Protein AF-A0A9D7PE11-F1 (afdb_monomer_lite)

Secondary structure (DSSP, 8-state):
-------------------PPPPPHHHHHHHHHHHHTTS-HHHHHHHHHHHHHHS-HHHHHHHHHHHTTPPPPGGGHHHHHHHHHHHHHHH----

Structure (mmCIF, N/CA/C/O backbone):
data_AF-A0A9D7PE11-F1
#
_entry.id   AF-A0A9D7PE11-F1
#
loop_
_atom_site.group_PDB
_atom_site.id
_atom_site.type_symbol
_atom_site.label_atom_id
_atom_site.label_alt_id
_atom_site.label_comp_id
_atom_site.label_asym_id
_atom_site.label_entity_id
_atom_site.label_seq_id
_atom_site.pdbx_PDB_ins_code
_atom_site.Cartn_x
_atom_site.Cartn_y
_atom_site.Cartn_z
_atom_site.occupancy
_atom_site.B_iso_or_equiv
_atom_site.auth_seq_id
_atom_site.auth_comp_id
_atom_site.auth_asym_id
_atom_site.auth_atom_id
_atom_site.pdbx_PDB_model_num
ATOM 1 N N . MET A 1 1 ? -46.498 -9.566 37.375 1.00 35.00 1 MET A N 1
ATOM 2 C CA . MET A 1 1 ? -46.097 -10.392 36.212 1.00 35.00 1 MET A CA 1
ATOM 3 C C . MET A 1 1 ? -46.467 -9.580 34.977 1.00 35.00 1 MET A C 1
ATOM 5 O O . MET A 1 1 ? -47.613 -9.183 34.887 1.00 35.00 1 MET A O 1
ATOM 9 N N . LYS A 1 2 ? -45.471 -9.028 34.268 1.00 43.00 2 LYS A N 1
ATOM 10 C CA . LYS A 1 2 ? -44.972 -9.580 32.987 1.00 43.00 2 LYS A CA 1
ATOM 11 C C . LYS A 1 2 ? -46.002 -9.339 31.859 1.00 43.00 2 LYS A C 1
ATOM 13 O O . LYS A 1 2 ? -47.105 -9.836 31.980 1.00 43.00 2 LYS A O 1
ATOM 18 N N . THR A 1 3 ? -45.758 -8.634 30.757 1.00 50.81 3 THR A N 1
ATOM 19 C CA . THR A 1 3 ? -44.534 -8.064 30.186 1.00 50.81 3 THR A CA 1
ATOM 20 C C . THR A 1 3 ? -44.952 -7.216 28.969 1.00 50.81 3 THR A C 1
ATOM 22 O O . THR A 1 3 ? -45.859 -7.607 28.243 1.00 50.81 3 THR A O 1
ATOM 25 N N . THR A 1 4 ? -44.226 -6.118 28.744 1.00 51.44 4 THR A N 1
ATOM 26 C CA . THR A 1 4 ? -43.814 -5.550 27.439 1.00 51.44 4 THR A CA 1
ATOM 27 C C . THR A 1 4 ? -44.848 -5.115 26.399 1.00 51.44 4 THR A C 1
ATOM 29 O O . THR A 1 4 ? -45.469 -5.913 25.702 1.00 51.44 4 THR A O 1
ATOM 32 N N . ALA A 1 5 ? -44.846 -3.792 26.216 1.00 50.41 5 ALA A N 1
ATOM 33 C CA . ALA A 1 5 ? -45.212 -3.073 25.010 1.00 50.41 5 ALA A CA 1
ATOM 34 C C . ALA A 1 5 ? -44.598 -3.699 23.748 1.00 50.41 5 ALA A C 1
ATOM 36 O O . ALA A 1 5 ? -43.424 -4.073 23.708 1.00 50.41 5 ALA A O 1
ATOM 37 N N . LEU A 1 6 ? -45.434 -3.773 22.718 1.00 52.72 6 LEU A N 1
ATOM 38 C CA . LEU A 1 6 ? -45.108 -4.183 21.365 1.00 52.72 6 LEU A CA 1
ATOM 39 C C . LEU A 1 6 ? -44.365 -3.026 20.674 1.00 52.72 6 LEU A C 1
ATOM 41 O O . LEU A 1 6 ? -44.981 -2.153 20.067 1.00 52.72 6 LEU A O 1
ATOM 45 N N . THR A 1 7 ? -43.041 -2.972 20.805 1.00 53.88 7 THR A N 1
ATOM 46 C CA . THR A 1 7 ? -42.227 -2.039 20.016 1.00 53.88 7 THR A CA 1
ATOM 47 C C . THR A 1 7 ? -42.046 -2.636 18.625 1.00 53.88 7 THR A C 1
ATOM 49 O O . THR A 1 7 ? -41.311 -3.606 18.444 1.00 53.88 7 THR A O 1
ATOM 52 N N . LEU A 1 8 ? -42.763 -2.075 17.652 1.00 53.38 8 LEU A N 1
ATOM 53 C CA . LEU A 1 8 ? -42.592 -2.329 16.224 1.00 53.38 8 LEU A CA 1
ATOM 54 C C . LEU A 1 8 ? -41.132 -2.025 15.843 1.00 53.38 8 LEU A C 1
ATOM 56 O O . LEU A 1 8 ? -40.745 -0.869 15.693 1.00 53.38 8 LEU A O 1
ATOM 60 N N . ALA A 1 9 ? -40.310 -3.065 15.722 1.00 54.31 9 ALA A N 1
ATOM 61 C CA . ALA A 1 9 ? -38.993 -2.966 15.116 1.00 54.31 9 ALA A CA 1
ATOM 62 C C . ALA A 1 9 ? -39.184 -2.822 13.602 1.00 54.31 9 ALA A C 1
ATOM 64 O O . ALA A 1 9 ? -39.425 -3.797 12.890 1.00 54.31 9 ALA A O 1
ATOM 65 N N . THR A 1 10 ? -39.113 -1.590 13.107 1.00 57.22 10 THR A N 1
ATOM 66 C CA . THR A 1 10 ? -38.926 -1.300 11.687 1.00 57.22 10 THR A CA 1
ATOM 67 C C . THR A 1 10 ? -37.560 -1.837 11.263 1.00 57.22 10 THR A C 1
ATOM 69 O O . THR A 1 10 ? -36.530 -1.187 11.426 1.00 57.22 10 THR A O 1
ATOM 72 N N . LEU A 1 11 ? -37.556 -3.057 10.721 1.00 54.12 11 LEU A N 1
ATOM 73 C CA . LEU A 1 11 ? -36.447 -3.615 9.955 1.00 54.12 11 LEU A CA 1
ATOM 74 C C . LEU A 1 11 ? -36.304 -2.786 8.669 1.00 54.12 11 LEU A C 1
ATOM 76 O O . LEU A 1 11 ? -36.890 -3.093 7.631 1.00 54.12 11 LEU A O 1
ATOM 80 N N . ALA A 1 12 ? -35.555 -1.687 8.754 1.00 55.72 12 ALA A N 1
ATOM 81 C CA . ALA A 1 12 ? -35.059 -0.985 7.584 1.00 55.72 12 ALA A CA 1
ATOM 82 C C . ALA A 1 12 ? -34.048 -1.907 6.890 1.00 55.72 12 ALA A C 1
ATOM 84 O O . ALA A 1 12 ? -32.892 -2.026 7.294 1.00 55.72 12 ALA A O 1
ATOM 85 N N . LEU A 1 13 ? -34.539 -2.611 5.872 1.00 53.06 13 LEU A N 1
ATOM 86 C CA . LEU A 1 13 ? -33.765 -3.367 4.900 1.00 53.06 13 LEU A CA 1
ATOM 87 C C . LEU A 1 13 ? -32.870 -2.381 4.127 1.00 53.06 13 LEU A C 1
ATOM 89 O O . LEU A 1 13 ? -33.203 -1.921 3.038 1.00 53.06 13 LEU A O 1
ATOM 93 N N . CYS A 1 14 ? -31.726 -2.022 4.703 1.00 49.41 14 CYS A N 1
ATOM 94 C CA . CYS A 1 14 ? -30.648 -1.397 3.955 1.00 49.41 14 CYS A CA 1
ATOM 95 C C . CYS A 1 14 ? -29.988 -2.487 3.109 1.00 49.41 14 CYS A C 1
ATOM 97 O O . CYS A 1 14 ? -28.989 -3.081 3.506 1.00 49.41 14 CYS A O 1
ATOM 99 N N . THR A 1 15 ? -30.526 -2.738 1.917 1.00 58.56 15 THR A N 1
ATOM 100 C CA . THR A 1 15 ? -29.757 -3.296 0.797 1.00 58.56 15 THR A CA 1
ATOM 101 C C . THR A 1 15 ? -28.743 -2.243 0.344 1.00 58.56 15 THR A C 1
ATOM 103 O O . THR A 1 15 ? -28.841 -1.684 -0.746 1.00 58.56 15 THR A O 1
ATOM 106 N N . GLY A 1 16 ? -27.817 -1.884 1.232 1.00 54.06 16 GLY A N 1
ATOM 107 C CA . GLY A 1 16 ? -26.668 -1.069 0.888 1.00 54.06 16 GLY A CA 1
ATOM 108 C C . GLY A 1 16 ? -25.712 -1.954 0.112 1.00 54.06 16 GLY A C 1
ATOM 109 O O . GLY A 1 16 ? -25.344 -3.025 0.594 1.00 54.06 16 GLY A O 1
ATOM 110 N N . ALA A 1 17 ? -25.312 -1.519 -1.082 1.00 54.28 17 ALA A N 1
ATOM 111 C CA . ALA A 1 17 ? -24.065 -1.992 -1.661 1.00 54.28 17 ALA A CA 1
ATOM 112 C C . ALA A 1 17 ? -23.015 -1.927 -0.546 1.00 54.28 17 ALA A C 1
ATOM 114 O O . ALA A 1 17 ? -22.849 -0.868 0.063 1.00 54.28 17 ALA A O 1
ATOM 115 N N . ALA A 1 18 ? -22.402 -3.062 -0.210 1.00 57.47 18 ALA A N 1
ATOM 116 C CA . ALA A 1 18 ? -21.305 -3.088 0.739 1.00 57.47 18 ALA A CA 1
ATOM 117 C C . ALA A 1 18 ? -20.213 -2.183 0.162 1.00 57.47 18 ALA A C 1
ATOM 119 O O . ALA A 1 18 ? -19.507 -2.564 -0.769 1.00 57.47 18 ALA A O 1
ATOM 120 N N . LEU A 1 19 ? -20.161 -0.937 0.634 1.00 62.00 19 LEU A N 1
ATOM 121 C CA . LEU A 1 19 ? -19.094 -0.011 0.308 1.00 62.00 19 LEU A CA 1
ATOM 122 C C . LEU A 1 19 ? -17.829 -0.666 0.846 1.00 62.00 19 LEU A C 1
ATOM 124 O O . LEU A 1 19 ? -17.738 -0.909 2.052 1.00 62.00 19 LEU A O 1
ATOM 128 N N . ALA A 1 20 ? -16.918 -1.029 -0.056 1.00 75.25 20 ALA A N 1
ATOM 129 C CA . ALA A 1 20 ? -15.663 -1.661 0.310 1.00 75.25 20 ALA A CA 1
ATOM 130 C C . ALA A 1 20 ? -14.990 -0.815 1.399 1.00 75.25 20 ALA A C 1
ATOM 132 O O . ALA A 1 20 ? -14.815 0.396 1.241 1.00 75.25 20 ALA A O 1
ATOM 133 N N . ALA A 1 21 ? -14.726 -1.434 2.550 1.00 88.00 21 ALA A N 1
ATOM 134 C CA . ALA A 1 21 ? -14.277 -0.702 3.721 1.00 88.00 21 ALA A CA 1
ATOM 135 C C . ALA A 1 21 ? -12.866 -0.149 3.471 1.00 88.00 21 ALA A C 1
ATOM 137 O O . ALA A 1 21 ? -12.032 -0.874 2.912 1.00 88.00 21 ALA A O 1
ATOM 138 N N . PRO A 1 22 ? -12.569 1.092 3.901 1.00 91.94 22 PRO A N 1
ATOM 139 C CA . PRO A 1 22 ? -11.211 1.608 3.830 1.00 91.94 22 PRO A CA 1
ATOM 140 C C . PRO A 1 22 ? -10.257 0.699 4.627 1.00 91.94 22 PRO A C 1
ATOM 142 O O . PRO A 1 22 ? -10.698 0.038 5.576 1.00 91.94 22 PRO A O 1
ATOM 145 N N . PRO A 1 23 ? -8.959 0.659 4.283 1.00 97.38 23 PRO A N 1
ATOM 146 C CA . PRO A 1 23 ? -7.992 -0.135 5.025 1.00 97.38 23 PRO A CA 1
ATOM 147 C C . PRO A 1 23 ? -7.932 0.271 6.501 1.00 97.38 23 PRO A C 1
ATOM 149 O O . PRO A 1 23 ? -8.135 1.436 6.853 1.00 97.38 23 PRO A O 1
ATOM 152 N N . SER A 1 24 ? -7.640 -0.688 7.380 1.00 97.38 24 SER A N 1
ATOM 153 C CA . SER A 1 24 ? -7.497 -0.412 8.812 1.00 97.38 24 SER A CA 1
ATOM 154 C C . SER A 1 24 ? -6.129 0.195 9.149 1.00 97.38 24 SER A C 1
ATOM 156 O O . SER A 1 24 ? -5.152 0.064 8.405 1.00 97.38 24 SER A O 1
ATOM 158 N N . ALA A 1 25 ? -6.022 0.816 10.328 1.00 97.94 25 ALA A N 1
ATOM 159 C CA . ALA A 1 25 ? -4.742 1.300 10.849 1.00 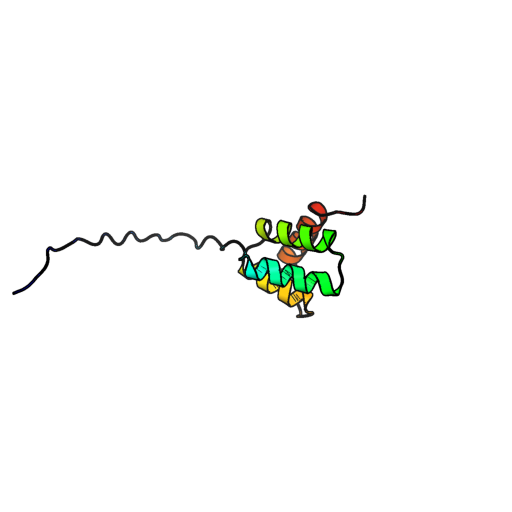97.94 25 ALA A CA 1
ATOM 160 C C . ALA A 1 25 ? -3.709 0.167 11.022 1.00 97.94 25 ALA A C 1
ATOM 162 O O . ALA A 1 25 ? -2.514 0.379 10.827 1.00 97.94 25 ALA A O 1
ATOM 163 N N . GLU A 1 26 ? -4.166 -1.045 11.340 1.00 98.25 26 GLU A N 1
ATOM 164 C CA . GLU A 1 26 ? -3.311 -2.231 11.460 1.00 98.25 26 GLU A CA 1
ATOM 165 C C . GLU A 1 26 ? -2.771 -2.653 10.094 1.00 98.25 26 GLU A C 1
ATOM 167 O O . GLU A 1 26 ? -1.584 -2.941 9.965 1.00 98.25 26 GLU A O 1
ATOM 172 N N . GLN A 1 27 ? -3.607 -2.617 9.052 1.00 98.31 27 GLN A N 1
ATOM 173 C CA . GLN A 1 27 ? -3.161 -2.905 7.691 1.00 98.31 27 GLN A CA 1
ATOM 174 C C . GLN A 1 27 ? -2.170 -1.852 7.188 1.00 98.31 27 GLN A C 1
ATOM 176 O O . GLN A 1 27 ? -1.177 -2.205 6.557 1.00 98.31 27 GLN A O 1
ATOM 181 N N . LYS A 1 28 ? -2.375 -0.572 7.521 1.00 98.44 28 LYS A N 1
ATOM 182 C CA . LYS A 1 28 ? -1.399 0.490 7.238 1.00 98.44 28 LYS A CA 1
ATOM 183 C C . LYS A 1 28 ? -0.051 0.217 7.904 1.00 98.44 28 LYS A C 1
ATOM 185 O O . LYS A 1 28 ? 0.990 0.352 7.263 1.00 98.44 28 LYS A O 1
ATOM 190 N N . ALA A 1 29 ? -0.064 -0.169 9.180 1.00 98.56 29 ALA A N 1
ATOM 191 C CA . ALA A 1 29 ? 1.151 -0.500 9.916 1.00 98.56 29 ALA A CA 1
ATOM 192 C C . ALA A 1 29 ? 1.855 -1.730 9.321 1.00 98.56 29 ALA A C 1
ATOM 194 O O . ALA A 1 29 ? 3.080 -1.735 9.196 1.00 98.56 29 ALA A O 1
ATOM 195 N N . ASP A 1 30 ? 1.094 -2.745 8.903 1.00 98.62 30 ASP A N 1
ATOM 196 C CA . ASP A 1 30 ? 1.638 -3.958 8.294 1.00 98.62 30 ASP A CA 1
ATOM 197 C C . ASP A 1 30 ? 2.220 -3.700 6.896 1.00 98.62 30 ASP A C 1
ATOM 199 O O . ASP A 1 30 ? 3.302 -4.194 6.559 1.00 98.62 30 ASP A O 1
ATOM 203 N N . PHE A 1 31 ? 1.552 -2.853 6.108 1.00 98.50 31 PHE A N 1
ATOM 204 C CA . PHE A 1 31 ? 2.068 -2.335 4.846 1.00 98.50 31 PHE A CA 1
ATOM 205 C C . PHE A 1 31 ? 3.395 -1.610 5.059 1.00 98.50 31 PHE A C 1
ATOM 207 O O . PHE A 1 31 ? 4.391 -1.945 4.419 1.00 98.50 31 PHE A O 1
ATOM 214 N N . TYR A 1 32 ? 3.421 -0.635 5.971 1.00 98.50 32 TYR A N 1
ATOM 215 C CA . TYR A 1 32 ? 4.611 0.164 6.249 1.00 98.50 32 TYR A CA 1
ATOM 216 C C . TYR A 1 32 ? 5.775 -0.729 6.697 1.00 98.50 32 TYR A C 1
ATOM 218 O O . TYR A 1 32 ? 6.856 -0.664 6.113 1.00 98.50 32 TYR A O 1
ATOM 226 N N . LYS A 1 33 ? 5.533 -1.644 7.645 1.00 98.38 33 LYS A N 1
ATOM 227 C CA . LYS A 1 33 ? 6.536 -2.606 8.116 1.00 98.38 33 LYS A CA 1
ATOM 228 C C . LYS A 1 33 ? 7.092 -3.456 6.973 1.00 98.38 33 LYS A C 1
ATOM 230 O O . LYS A 1 33 ? 8.304 -3.602 6.861 1.00 98.38 33 LYS A O 1
ATOM 235 N N . THR A 1 34 ? 6.216 -3.991 6.124 1.00 98.12 34 THR A N 1
ATOM 236 C CA . THR A 1 34 ? 6.619 -4.829 4.985 1.00 98.12 34 THR A CA 1
ATOM 237 C C . THR A 1 34 ? 7.402 -4.016 3.947 1.00 98.12 34 THR A C 1
ATOM 239 O O . THR A 1 34 ? 8.388 -4.496 3.397 1.00 98.12 34 THR A O 1
ATOM 242 N N . CYS A 1 35 ? 7.013 -2.763 3.694 1.00 97.19 35 CYS A N 1
ATOM 243 C CA . CYS A 1 35 ? 7.743 -1.863 2.800 1.00 97.19 35 CYS A CA 1
ATOM 244 C C . CYS A 1 35 ? 9.165 -1.587 3.308 1.00 97.19 35 CYS A C 1
ATOM 246 O O . CYS A 1 35 ? 10.122 -1.622 2.530 1.00 97.19 35 CYS A O 1
ATOM 248 N N . MET A 1 36 ? 9.310 -1.355 4.615 1.00 97.81 36 MET A N 1
ATOM 249 C CA . MET A 1 36 ? 10.582 -1.014 5.257 1.00 97.81 36 MET A CA 1
ATOM 250 C C . MET A 1 36 ? 11.642 -2.119 5.185 1.00 97.81 36 MET A C 1
ATOM 252 O O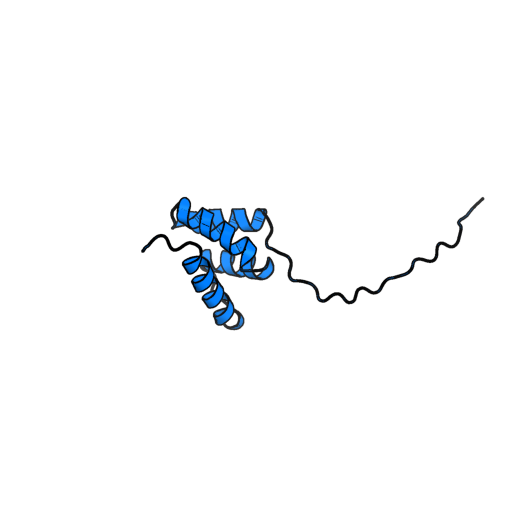 . MET A 1 36 ? 12.819 -1.833 5.374 1.00 97.81 36 MET A O 1
ATOM 256 N N . GLU A 1 37 ? 11.280 -3.358 4.842 1.00 96.06 37 GLU A N 1
ATOM 257 C CA . GLU A 1 37 ? 12.264 -4.421 4.590 1.00 96.06 37 GLU A CA 1
ATOM 258 C C . GLU A 1 37 ? 13.182 -4.108 3.394 1.00 96.06 37 GLU A C 1
ATOM 260 O O . GLU A 1 37 ? 14.261 -4.690 3.274 1.00 96.06 37 GLU A O 1
ATOM 265 N N . ARG A 1 38 ? 12.755 -3.219 2.481 1.00 91.81 38 ARG A N 1
ATOM 266 C CA . ARG A 1 38 ? 13.488 -2.884 1.244 1.00 91.81 38 ARG A CA 1
ATOM 267 C C . ARG A 1 38 ? 13.459 -1.398 0.862 1.00 91.81 38 ARG A C 1
ATOM 269 O O . ARG A 1 38 ? 14.182 -1.005 -0.049 1.00 91.81 38 ARG A O 1
ATOM 276 N N . GLY A 1 39 ? 12.598 -0.596 1.486 1.00 92.50 39 GLY A N 1
ATOM 277 C CA . GLY A 1 39 ? 12.401 0.822 1.179 1.00 92.50 39 GLY A CA 1
ATOM 278 C C . GLY A 1 39 ? 13.050 1.777 2.184 1.00 92.50 39 GLY A C 1
ATOM 279 O O . GLY A 1 39 ? 13.714 1.365 3.130 1.00 92.50 39 GLY A O 1
ATOM 280 N N . SER A 1 40 ? 12.845 3.079 1.969 1.00 94.88 40 SER A N 1
ATOM 281 C CA . SER A 1 40 ? 13.225 4.136 2.911 1.00 94.88 40 SER A CA 1
ATOM 282 C C . SER A 1 40 ? 12.019 4.614 3.717 1.00 94.88 40 SER A C 1
ATOM 284 O O . SER A 1 40 ? 10.887 4.557 3.233 1.00 94.88 40 SER A O 1
ATOM 286 N N . GLU A 1 41 ? 12.278 5.164 4.906 1.00 95.88 41 GLU A N 1
ATOM 287 C CA . GLU A 1 41 ? 11.253 5.710 5.807 1.00 95.88 41 GLU A CA 1
ATOM 288 C C . GLU A 1 41 ? 10.260 6.615 5.076 1.00 95.88 41 GLU A C 1
ATOM 290 O O . GLU A 1 41 ? 9.048 6.413 5.117 1.00 95.88 41 GLU A O 1
ATOM 295 N N . GLN A 1 42 ? 10.787 7.592 4.339 1.00 94.81 42 GLN A N 1
ATOM 296 C CA . GLN A 1 42 ? 9.958 8.603 3.707 1.00 94.81 42 GLN A CA 1
ATOM 297 C C . GLN A 1 42 ? 9.118 8.041 2.555 1.00 94.81 42 GLN A C 1
ATOM 299 O O . GLN A 1 42 ? 7.955 8.417 2.399 1.00 94.81 42 GLN A O 1
ATOM 304 N N . LEU A 1 43 ? 9.666 7.095 1.785 1.00 93.75 43 LEU A N 1
ATOM 305 C CA . LEU A 1 43 ? 8.919 6.432 0.719 1.00 93.75 43 LEU A CA 1
ATOM 306 C C . LEU A 1 43 ? 7.825 5.528 1.294 1.00 93.75 43 LEU A C 1
ATOM 308 O O . LEU A 1 43 ? 6.693 5.545 0.811 1.00 93.75 43 LEU A O 1
ATOM 312 N N . CYS A 1 44 ? 8.161 4.743 2.315 1.00 96.88 44 CYS A N 1
ATOM 313 C CA . CYS A 1 44 ? 7.247 3.779 2.911 1.00 96.88 44 CYS A CA 1
ATOM 314 C C . CYS A 1 44 ? 6.121 4.455 3.689 1.00 96.88 44 CYS A C 1
ATOM 316 O O . CYS A 1 44 ? 4.975 4.031 3.560 1.00 96.88 44 CYS A O 1
ATOM 318 N N . SER A 1 45 ? 6.417 5.530 4.421 1.00 97.00 45 SER A N 1
ATOM 319 C CA . SER A 1 45 ? 5.405 6.348 5.091 1.00 97.00 45 SER A CA 1
ATOM 320 C C . SER A 1 45 ? 4.419 6.945 4.078 1.00 97.00 45 SER A C 1
ATOM 322 O O . SER A 1 45 ? 3.216 6.696 4.170 1.00 97.00 45 SER A O 1
ATOM 324 N N . CYS A 1 46 ? 4.920 7.587 3.011 1.00 97.31 46 CYS A N 1
ATOM 325 C CA . CYS A 1 46 ? 4.050 8.140 1.969 1.00 97.31 46 CYS A CA 1
ATOM 326 C C . CYS A 1 46 ? 3.199 7.064 1.284 1.00 97.31 46 CYS A C 1
ATOM 328 O O . CYS A 1 46 ? 1.996 7.242 1.098 1.00 97.31 46 CYS A O 1
ATOM 330 N N . LYS A 1 47 ? 3.793 5.925 0.902 1.00 96.44 47 LYS A N 1
ATOM 331 C CA . LYS A 1 47 ? 3.043 4.860 0.222 1.00 96.44 47 LYS A CA 1
ATOM 332 C C . LYS A 1 47 ? 2.006 4.206 1.136 1.00 96.44 47 LYS A C 1
ATOM 334 O O . LYS A 1 47 ? 0.950 3.828 0.634 1.00 96.44 47 LYS A O 1
ATOM 339 N N . ALA A 1 48 ? 2.268 4.113 2.440 1.00 97.62 48 ALA A N 1
ATOM 340 C CA . ALA A 1 48 ? 1.287 3.647 3.415 1.00 97.62 48 ALA A CA 1
ATOM 341 C C . ALA A 1 48 ? 0.102 4.620 3.526 1.00 97.62 48 ALA A C 1
ATOM 343 O O . ALA A 1 48 ? -1.044 4.180 3.538 1.00 97.62 48 ALA A O 1
ATOM 344 N N . ASP A 1 49 ? 0.359 5.931 3.543 1.00 97.38 49 ASP A N 1
ATOM 345 C CA . ASP A 1 49 ? -0.688 6.961 3.525 1.00 97.38 49 ASP A CA 1
ATOM 346 C C . ASP A 1 49 ? -1.496 6.942 2.224 1.00 97.38 49 ASP A C 1
ATOM 348 O O . ASP A 1 49 ? -2.726 6.957 2.254 1.00 97.38 49 ASP A O 1
ATOM 352 N N . ALA A 1 50 ? -0.823 6.850 1.075 1.00 97.06 50 ALA A N 1
ATOM 353 C CA . ALA A 1 50 ? -1.480 6.787 -0.227 1.00 97.06 50 ALA A CA 1
ATOM 354 C C . ALA A 1 50 ? -2.345 5.525 -0.369 1.00 97.06 50 ALA A C 1
ATOM 356 O O . ALA A 1 50 ? -3.439 5.574 -0.921 1.00 97.06 50 ALA A O 1
ATOM 357 N N . ALA A 1 51 ? -1.896 4.384 0.155 1.00 97.31 51 ALA A N 1
ATOM 358 C CA . ALA A 1 51 ? -2.676 3.152 0.106 1.00 97.31 51 ALA A CA 1
ATOM 359 C C . ALA A 1 51 ? -3.996 3.255 0.900 1.00 97.31 51 ALA A C 1
ATOM 361 O O . ALA A 1 51 ? -4.988 2.668 0.491 1.00 97.31 51 ALA A O 1
ATOM 362 N N . MET A 1 52 ? -4.064 4.062 1.965 1.00 97.38 52 MET A N 1
ATOM 363 C CA . MET A 1 52 ? -5.317 4.290 2.708 1.00 97.38 52 MET A CA 1
ATOM 364 C C . MET A 1 52 ? -6.410 4.982 1.883 1.00 97.38 52 MET A C 1
ATOM 366 O O . MET A 1 52 ? -7.577 4.932 2.263 1.00 97.38 52 MET A O 1
ATOM 370 N N . THR A 1 53 ? -6.042 5.662 0.794 1.00 96.06 53 THR A N 1
ATOM 371 C CA . THR A 1 53 ? -6.973 6.444 -0.036 1.00 96.06 53 THR A CA 1
ATOM 372 C C . THR A 1 53 ? -7.197 5.841 -1.417 1.00 96.06 53 THR A C 1
ATOM 374 O O . THR A 1 53 ? -8.219 6.111 -2.042 1.00 96.06 53 THR A O 1
ATOM 377 N N . LEU A 1 54 ? -6.249 5.037 -1.903 1.00 96.31 54 LEU A N 1
ATOM 378 C CA . LEU A 1 54 ? -6.277 4.479 -3.253 1.00 96.31 54 LEU A CA 1
ATOM 379 C C . LEU A 1 54 ? -6.961 3.114 -3.338 1.00 96.31 54 LEU A C 1
ATOM 381 O O . LEU A 1 54 ? -7.388 2.730 -4.425 1.00 96.31 54 LEU A O 1
ATOM 385 N N . ILE A 1 55 ? -7.006 2.359 -2.239 1.00 97.19 55 ILE A N 1
ATOM 386 C CA . ILE A 1 55 ? -7.448 0.961 -2.239 1.00 97.19 55 ILE A CA 1
ATOM 387 C C . ILE A 1 55 ? -8.292 0.657 -1.001 1.00 97.19 55 ILE A C 1
ATOM 389 O O . ILE A 1 55 ? -8.200 1.358 0.004 1.00 97.19 55 ILE A O 1
ATOM 393 N N . ASP A 1 56 ? -9.114 -0.387 -1.075 1.00 97.44 56 ASP A N 1
ATOM 394 C CA . ASP A 1 56 ? -9.892 -0.886 0.060 1.00 97.44 56 ASP A CA 1
ATOM 395 C C . ASP A 1 56 ? -9.100 -1.894 0.916 1.00 97.44 56 ASP A C 1
ATOM 397 O O . ASP A 1 56 ? -7.963 -2.271 0.609 1.00 97.44 56 ASP A O 1
ATOM 401 N N . SER A 1 57 ? -9.701 -2.312 2.029 1.00 96.69 57 SER A N 1
ATOM 402 C CA . SER A 1 57 ? -9.120 -3.265 2.982 1.00 96.69 57 SER A CA 1
ATOM 403 C C . SER A 1 57 ? -8.803 -4.638 2.374 1.00 96.69 57 SER A C 1
ATOM 405 O O . SER A 1 57 ? -7.748 -5.201 2.684 1.00 96.69 57 SER A O 1
ATOM 407 N N . ASP A 1 58 ? -9.641 -5.170 1.485 1.00 96.19 58 ASP A N 1
ATOM 408 C CA . ASP A 1 58 ? -9.403 -6.471 0.848 1.00 96.19 58 ASP A CA 1
ATOM 409 C C . ASP A 1 58 ? -8.213 -6.391 -0.113 1.00 96.19 58 ASP A C 1
ATOM 411 O O . ASP A 1 58 ? -7.316 -7.244 -0.114 1.00 96.19 58 ASP A O 1
ATOM 415 N N . PHE A 1 59 ? -8.153 -5.319 -0.898 1.00 97.44 59 PHE A N 1
ATOM 416 C CA . PHE A 1 59 ? -7.072 -5.086 -1.835 1.00 97.44 59 PHE A CA 1
ATOM 417 C C . PHE A 1 59 ? -5.756 -4.741 -1.131 1.00 97.44 59 PHE A C 1
ATOM 419 O O . PHE A 1 59 ? -4.696 -5.202 -1.556 1.00 97.44 59 PHE A O 1
ATOM 426 N N . MET A 1 60 ? -5.801 -4.042 0.007 1.00 98.19 60 MET A N 1
ATOM 427 C CA . MET A 1 60 ? -4.634 -3.828 0.868 1.00 98.19 60 MET A CA 1
ATOM 428 C C . MET A 1 60 ? -4.023 -5.158 1.334 1.00 98.19 60 MET A C 1
ATOM 430 O O . MET A 1 60 ? -2.802 -5.320 1.295 1.00 98.19 60 MET A O 1
ATOM 434 N N . ALA A 1 61 ? -4.843 -6.146 1.708 1.00 97.81 61 ALA A N 1
ATOM 435 C CA . ALA A 1 61 ? -4.345 -7.469 2.085 1.00 97.81 61 ALA A CA 1
ATOM 436 C C . ALA A 1 61 ? -3.640 -8.184 0.914 1.00 97.81 61 ALA A C 1
ATOM 438 O O . ALA A 1 61 ? -2.603 -8.826 1.109 1.00 97.81 61 ALA A O 1
ATOM 439 N N . ILE A 1 62 ? -4.158 -8.034 -0.311 1.00 97.88 62 ILE A N 1
ATOM 440 C CA . ILE A 1 62 ? -3.536 -8.565 -1.535 1.00 97.88 62 ILE A CA 1
ATOM 441 C C . ILE A 1 62 ? -2.192 -7.880 -1.806 1.00 97.88 62 ILE A C 1
ATOM 443 O O . ILE A 1 62 ? -1.201 -8.560 -2.085 1.00 97.88 62 ILE A O 1
ATOM 447 N N . VAL A 1 63 ? -2.135 -6.551 -1.680 1.00 97.75 63 VAL A N 1
ATOM 448 C CA . VAL A 1 63 ? -0.905 -5.773 -1.869 1.00 97.75 63 VAL A CA 1
ATOM 449 C C . VAL A 1 63 ? 0.174 -6.194 -0.873 1.00 97.75 63 VAL A C 1
ATOM 451 O O . VAL A 1 63 ? 1.285 -6.522 -1.287 1.00 97.75 63 VAL A O 1
ATOM 454 N N . ILE A 1 64 ? -0.156 -6.285 0.417 1.00 98.00 64 ILE A N 1
ATOM 455 C CA . ILE A 1 64 ? 0.783 -6.730 1.458 1.00 98.0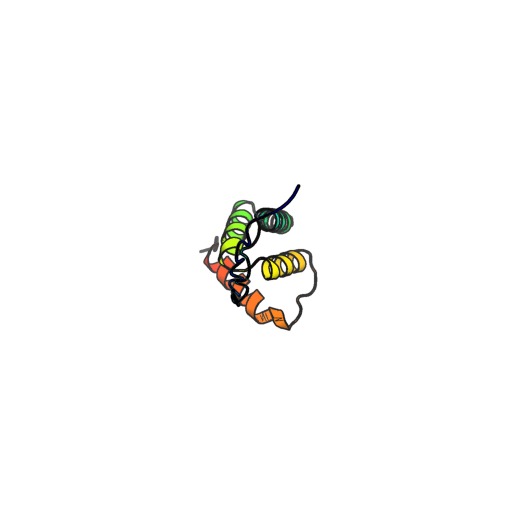0 64 ILE A CA 1
ATOM 456 C C . ILE A 1 64 ? 1.280 -8.156 1.179 1.00 98.00 64 ILE A C 1
ATOM 458 O O . ILE A 1 64 ? 2.477 -8.432 1.285 1.00 98.00 64 ILE A O 1
ATOM 462 N N . ALA A 1 65 ? 0.390 -9.076 0.794 1.00 97.81 65 ALA A N 1
ATOM 463 C CA . ALA A 1 65 ? 0.785 -10.444 0.464 1.00 97.81 65 ALA A CA 1
ATOM 464 C C . ALA A 1 65 ? 1.753 -10.489 -0.732 1.00 97.81 65 ALA A C 1
ATOM 466 O O . ALA A 1 65 ? 2.737 -11.231 -0.698 1.00 97.81 65 ALA A O 1
ATOM 467 N N . SER A 1 66 ? 1.506 -9.669 -1.755 1.00 97.25 66 SER A N 1
ATOM 468 C CA . SER A 1 66 ? 2.390 -9.519 -2.915 1.00 97.25 66 SER A CA 1
ATOM 469 C C . SER A 1 66 ? 3.757 -8.944 -2.529 1.00 97.25 66 SER A C 1
ATOM 471 O O . SER A 1 66 ? 4.789 -9.485 -2.926 1.00 97.25 66 SER A O 1
ATOM 473 N N . MET A 1 67 ? 3.799 -7.920 -1.668 1.00 95.81 67 MET A N 1
ATOM 474 C CA . MET A 1 67 ? 5.054 -7.357 -1.143 1.00 95.81 67 MET A CA 1
ATOM 475 C C . MET A 1 67 ? 5.901 -8.405 -0.402 1.00 95.81 67 MET A C 1
ATOM 477 O O . MET A 1 67 ? 7.128 -8.386 -0.495 1.00 95.81 67 MET A O 1
ATOM 481 N N . ARG A 1 68 ? 5.249 -9.369 0.261 1.00 96.50 68 ARG A N 1
ATOM 482 C CA . ARG A 1 68 ? 5.881 -10.530 0.919 1.00 96.50 68 ARG A CA 1
ATOM 483 C C . ARG A 1 68 ? 6.311 -11.643 -0.043 1.00 96.50 68 ARG A C 1
ATOM 485 O O . ARG A 1 68 ? 6.808 -12.674 0.400 1.00 96.50 68 ARG A O 1
ATOM 492 N N . GLY A 1 69 ? 6.126 -11.460 -1.349 1.00 95.69 69 GLY A N 1
ATOM 493 C CA . GLY A 1 69 ? 6.528 -12.411 -2.383 1.00 95.69 69 GLY A CA 1
ATOM 494 C C .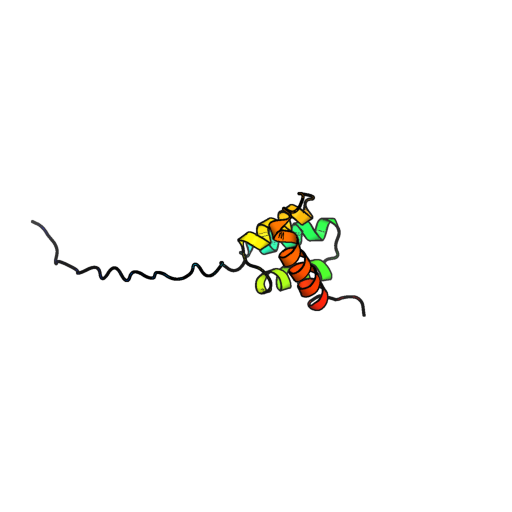 GLY A 1 69 ? 5.458 -13.430 -2.774 1.00 95.69 69 GLY A C 1
ATOM 495 O O . GLY A 1 69 ? 5.768 -14.366 -3.510 1.00 95.69 69 GLY A O 1
ATOM 496 N N . ARG A 1 70 ? 4.203 -13.283 -2.324 1.00 96.75 70 ARG A N 1
ATOM 497 C CA . ARG A 1 70 ? 3.106 -14.117 -2.837 1.00 96.75 70 ARG A CA 1
ATOM 498 C C . ARG A 1 70 ? 2.796 -13.727 -4.283 1.00 96.75 70 ARG A C 1
ATOM 500 O O . ARG A 1 70 ? 2.687 -12.548 -4.598 1.00 96.75 70 ARG A O 1
ATOM 507 N N . SER A 1 71 ? 2.591 -14.715 -5.151 1.00 96.06 71 SER A N 1
ATOM 508 C CA . SER A 1 71 ? 2.141 -14.468 -6.523 1.00 96.06 71 SER A CA 1
ATOM 509 C C . SER A 1 71 ? 0.775 -13.778 -6.548 1.00 96.06 71 SER A C 1
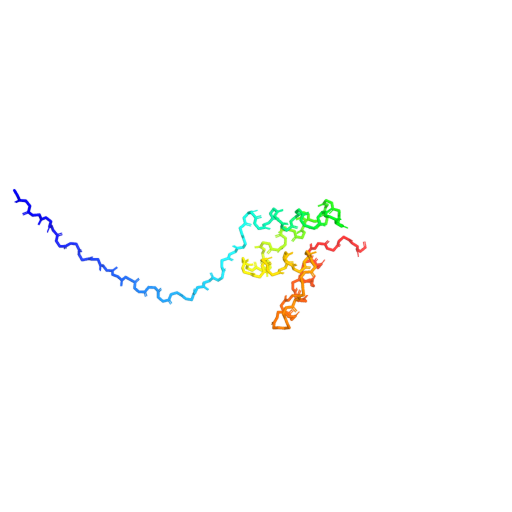ATOM 511 O O . SER A 1 71 ? -0.146 -14.178 -5.832 1.00 96.06 71 SER A O 1
ATOM 513 N N . LEU A 1 72 ? 0.649 -12.757 -7.393 1.00 95.38 72 LEU A N 1
ATOM 514 C CA . LEU A 1 72 ? -0.603 -12.047 -7.624 1.00 95.38 72 LEU A CA 1
ATOM 515 C C . LEU A 1 72 ? -1.527 -12.892 -8.513 1.00 95.38 72 LEU A C 1
ATOM 517 O O . LEU A 1 72 ? -1.113 -13.340 -9.582 1.00 95.38 72 LEU A O 1
ATOM 521 N N . ASP A 1 73 ? -2.777 -13.091 -8.091 1.00 96.06 73 ASP A N 1
ATOM 522 C CA . ASP A 1 73 ? -3.801 -13.700 -8.950 1.00 96.06 73 ASP A CA 1
ATOM 523 C C . ASP A 1 73 ? -4.021 -12.798 -10.184 1.00 96.06 73 ASP A C 1
ATOM 525 O O . ASP A 1 73 ? -4.226 -11.589 -10.011 1.00 96.06 73 ASP A O 1
ATOM 529 N N . PRO A 1 74 ? -3.996 -13.343 -11.418 1.00 96.62 74 PRO A N 1
ATOM 530 C CA . PRO A 1 74 ? -4.164 -12.568 -12.646 1.00 96.62 74 PRO A CA 1
ATOM 531 C C . PRO A 1 74 ? -5.379 -11.636 -12.659 1.00 96.62 74 PRO A C 1
ATOM 533 O O . PRO A 1 74 ? -5.314 -10.569 -13.270 1.00 96.62 74 PRO A O 1
ATOM 536 N N . LYS A 1 75 ? -6.466 -11.980 -11.954 1.00 96.44 75 LYS A N 1
ATOM 537 C CA . LYS A 1 75 ? -7.662 -11.122 -11.879 1.00 96.44 75 LYS A CA 1
ATOM 538 C C . LYS A 1 75 ? -7.397 -9.758 -11.228 1.00 96.44 75 LYS A C 1
ATOM 540 O O . LYS A 1 75 ? -8.146 -8.818 -11.466 1.00 96.44 75 LYS A O 1
ATOM 545 N N . TYR A 1 76 ? -6.335 -9.639 -10.429 1.00 96.88 76 TYR A N 1
ATOM 546 C CA . TYR A 1 76 ? -5.941 -8.400 -9.759 1.00 96.88 76 TYR A CA 1
ATOM 547 C C . TYR A 1 76 ? -4.871 -7.608 -10.517 1.00 96.88 76 TYR A C 1
ATOM 549 O O . TYR A 1 76 ? -4.520 -6.519 -10.076 1.00 96.88 76 TYR A O 1
ATOM 557 N N . ALA A 1 77 ? -4.346 -8.112 -11.639 1.00 94.94 77 ALA A N 1
ATOM 558 C CA . ALA A 1 77 ? -3.195 -7.513 -12.319 1.00 94.94 77 ALA A CA 1
ATOM 559 C C . ALA A 1 77 ? -3.411 -6.038 -12.699 1.00 94.94 77 ALA A C 1
ATOM 561 O O . ALA A 1 77 ? -2.540 -5.206 -12.448 1.00 94.94 77 ALA A O 1
ATOM 562 N N . VAL A 1 78 ? -4.583 -5.707 -13.252 1.00 97.56 78 VAL A N 1
ATOM 563 C CA . VAL A 1 78 ? -4.920 -4.332 -13.660 1.00 97.56 78 VAL A CA 1
ATOM 564 C C . VAL A 1 78 ? -5.026 -3.415 -12.442 1.00 97.56 78 VAL A C 1
ATOM 566 O O . VAL A 1 78 ? -4.285 -2.442 -12.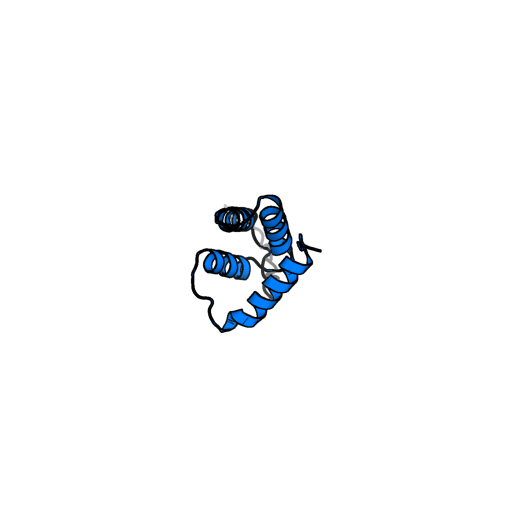355 1.00 97.56 78 VAL A O 1
ATOM 569 N N . ALA A 1 79 ? -5.853 -3.777 -11.455 1.00 96.38 79 ALA A N 1
ATOM 570 C CA . ALA A 1 79 ? -6.027 -2.991 -10.231 1.00 96.38 79 ALA A CA 1
ATOM 571 C C . ALA A 1 79 ? -4.705 -2.798 -9.468 1.00 96.38 79 ALA A C 1
ATOM 573 O O . ALA A 1 79 ? -4.445 -1.738 -8.902 1.00 96.38 79 ALA A O 1
ATOM 574 N N . TYR A 1 80 ? -3.836 -3.811 -9.482 1.00 96.88 80 TYR A N 1
ATOM 575 C CA . TYR A 1 80 ? -2.536 -3.739 -8.825 1.00 96.88 80 TYR A CA 1
ATOM 576 C C . TYR A 1 80 ? -1.619 -2.761 -9.549 1.00 96.88 80 TYR A C 1
ATOM 578 O O . TYR A 1 80 ? -0.965 -1.942 -8.909 1.00 96.88 80 TYR A O 1
ATOM 586 N N . ASN A 1 81 ? -1.590 -2.807 -10.881 1.00 96.56 81 ASN A N 1
ATOM 587 C CA . ASN A 1 81 ? -0.837 -1.846 -11.672 1.00 96.56 81 ASN A CA 1
ATOM 588 C C . ASN A 1 81 ? -1.360 -0.413 -11.477 1.00 96.56 81 ASN A C 1
ATOM 590 O O . ASN A 1 81 ? -0.557 0.500 -11.287 1.00 96.56 81 ASN A O 1
ATOM 594 N N . ASP A 1 82 ? -2.678 -0.217 -11.445 1.00 97.56 82 ASP A N 1
ATOM 595 C CA . ASP A 1 82 ? -3.289 1.091 -11.184 1.00 97.56 82 ASP A CA 1
ATOM 596 C C . ASP A 1 82 ? -2.897 1.627 -9.801 1.00 97.56 82 ASP A C 1
ATOM 598 O O . ASP A 1 82 ? -2.501 2.788 -9.672 1.00 97.56 82 ASP A O 1
ATOM 602 N N . TYR A 1 83 ? -2.893 0.764 -8.779 1.00 96.25 83 TYR A N 1
ATOM 603 C CA . TYR A 1 83 ? -2.361 1.087 -7.455 1.00 96.25 83 TYR A CA 1
ATOM 604 C C . TYR A 1 83 ? -0.870 1.468 -7.499 1.00 96.25 83 TYR A C 1
ATOM 606 O O . TYR A 1 83 ? -0.463 2.465 -6.894 1.00 96.25 83 TYR A O 1
ATOM 614 N N . ILE A 1 84 ? -0.028 0.712 -8.212 1.00 94.81 84 ILE A N 1
ATOM 615 C CA . ILE A 1 84 ? 1.407 1.012 -8.328 1.00 94.81 84 ILE A CA 1
ATOM 616 C C . ILE A 1 84 ? 1.621 2.372 -8.995 1.00 94.81 84 ILE A C 1
ATOM 618 O O . ILE A 1 84 ? 2.401 3.183 -8.491 1.00 94.81 84 ILE A O 1
ATOM 622 N N . VAL A 1 85 ? 0.904 2.660 -10.082 1.00 96.00 85 VAL A N 1
ATOM 623 C CA . VAL A 1 85 ? 0.974 3.951 -10.778 1.00 96.00 85 VAL A CA 1
ATOM 624 C C . VAL A 1 85 ? 0.469 5.075 -9.874 1.00 96.00 85 VAL A C 1
ATOM 626 O O . VAL A 1 85 ? 1.158 6.085 -9.721 1.00 96.00 85 VAL A O 1
ATOM 629 N N . GLY A 1 86 ? -0.687 4.900 -9.233 1.00 95.44 86 GLY A N 1
ATOM 630 C CA . GLY A 1 86 ? -1.287 5.888 -8.336 1.00 95.44 86 GLY A CA 1
ATOM 631 C C . GLY A 1 86 ? -0.393 6.211 -7.140 1.00 95.44 86 GLY A C 1
ATOM 632 O O . GLY A 1 86 ? -0.051 7.369 -6.909 1.00 95.44 86 GLY A O 1
ATOM 633 N N . SER A 1 87 ? 0.083 5.184 -6.434 1.00 94.31 87 SER A N 1
ATOM 634 C CA . SER A 1 87 ? 0.987 5.339 -5.287 1.00 94.31 87 SER A CA 1
ATOM 635 C C . SER A 1 87 ? 2.365 5.874 -5.677 1.00 94.31 87 SER A C 1
ATOM 637 O O . SER A 1 87 ? 3.090 6.392 -4.831 1.00 94.31 87 SER A O 1
ATOM 639 N N . THR A 1 88 ? 2.785 5.724 -6.934 1.00 92.81 88 THR A N 1
ATOM 640 C CA . THR A 1 88 ? 4.043 6.300 -7.432 1.00 92.81 88 THR A CA 1
ATOM 641 C C . THR A 1 88 ? 3.864 7.760 -7.813 1.00 92.81 88 THR A C 1
ATOM 643 O O . THR A 1 88 ? 4.715 8.568 -7.470 1.00 92.81 88 THR A O 1
ATOM 646 N N . ARG A 1 89 ? 2.737 8.135 -8.427 1.00 94.06 89 ARG A N 1
ATOM 647 C CA . ARG A 1 89 ? 2.396 9.546 -8.669 1.00 94.06 89 ARG A CA 1
ATOM 648 C C . ARG A 1 89 ? 2.243 10.327 -7.365 1.00 94.06 89 ARG A C 1
ATOM 650 O O . ARG A 1 89 ? 2.723 11.448 -7.282 1.00 94.06 89 ARG A O 1
ATOM 657 N N . ALA A 1 90 ? 1.614 9.727 -6.354 1.00 94.06 90 ALA A N 1
ATOM 658 C CA . ALA A 1 90 ? 1.417 10.358 -5.049 1.00 94.06 90 ALA A CA 1
ATOM 659 C C . ALA A 1 90 ? 2.732 10.568 -4.277 1.00 94.06 90 ALA A C 1
ATOM 661 O O . ALA A 1 90 ? 2.878 11.559 -3.572 1.00 94.06 90 ALA A O 1
ATOM 662 N N . CYS A 1 91 ? 3.682 9.640 -4.417 1.00 92.88 91 CYS A N 1
ATOM 663 C CA . CYS A 1 91 ? 4.884 9.574 -3.581 1.00 92.88 91 CYS A CA 1
ATOM 664 C C . CYS A 1 91 ? 6.189 9.694 -4.362 1.00 92.88 91 CYS A C 1
ATOM 666 O O . CYS A 1 91 ? 7.222 9.257 -3.860 1.00 92.88 91 CYS A O 1
ATOM 668 N N . GLY A 1 92 ? 6.135 10.206 -5.595 1.00 69.00 92 GLY A N 1
ATOM 669 C CA . GLY A 1 92 ? 7.225 10.249 -6.569 1.00 69.00 92 GLY A CA 1
ATOM 670 C C . GLY A 1 92 ? 8.427 11.070 -6.110 1.00 69.00 92 GLY A C 1
ATOM 671 O O . GLY A 1 92 ? 8.687 12.149 -6.629 1.00 69.00 92 GLY A O 1
ATOM 672 N N . MET A 1 93 ? 9.181 10.542 -5.148 1.00 59.94 93 MET A N 1
ATOM 673 C CA . MET A 1 93 ? 10.503 11.016 -4.769 1.00 59.94 93 MET A CA 1
ATOM 674 C C . MET A 1 93 ? 11.488 10.577 -5.853 1.00 59.94 93 MET A C 1
ATOM 676 O O . MET A 1 93 ? 12.084 9.503 -5.778 1.00 59.94 93 MET A O 1
ATOM 680 N N . GLY A 1 94 ? 11.568 11.398 -6.897 1.00 50.53 94 GLY A N 1
ATOM 681 C CA . GLY A 1 94 ? 12.417 11.200 -8.066 1.00 50.53 94 GLY A CA 1
ATOM 682 C C . GLY A 1 94 ? 11.900 11.958 -9.289 1.00 50.53 94 GLY A C 1
ATOM 683 O O . GLY A 1 94 ? 11.641 11.335 -10.317 1.00 50.53 94 GLY A O 1
ATOM 684 N N . MET A 1 95 ? 11.717 13.275 -9.157 1.00 42.12 95 MET A N 1
ATOM 685 C CA . MET A 1 95 ? 11.983 14.220 -10.248 1.00 42.12 95 MET A CA 1
ATOM 686 C C . MET A 1 95 ? 13.342 14.850 -9.968 1.00 42.12 95 MET A C 1
ATOM 688 O O . MET A 1 95 ? 13.573 15.159 -8.775 1.00 42.12 95 MET A O 1
#

Foldseek 3Di:
DDDDDDDPPPPPPPPDPPPQAFADPVLLVLQLVLCVVPDDNLLSNLLSVQSSPLDGRVVSVQVSCVSVPDDHDPVCPVVVVVSVVSSCVRRVPDD

Sequence (95 aa):
MKTTALTLATLALCTGAALAAPPSAEQKADFYKTCMERGSEQLCSCKADAAMTLIDSDFMAIVIASMRGRSLDPKYAVAYNDYIVGSTRACGMGM

pLDDT: mean 85.68, std 18.88, range [35.0, 98.62]

Radius of gyration: 20.11 Å; chains: 1; bounding box: 60×29×50 Å